Protein AF-A0AAN9G0M2-F1 (afdb_monomer)

Radius of gyration: 47.82 Å; Cα contacts (8 Å, |Δi|>4): 54; chains: 1; bounding box: 65×71×132 Å

Organism: NCBI:txid31220

pLDDT: mean 78.99, std 11.79, range [36.94, 97.31]

Foldseek 3Di:
DDDDDDDPCPVVDDDDDDDDDDDLVDPDDPSVVVVVPDDDDPDDDDDPCVVVDDPPPPDDPDPVVVVVVVVVVPDDPVQVVPDPDPDDQPVQLQEDPCCCPPVVPDPVPDDPPAFDQDPVVRDTPPDPVVRRDRDHYDDVCVVVVVVVVVVVVVVVD

Solvent-accessible surface area (backbone atoms only — not comparable to full-atom values): 10832 Å² total; per-residue (Å²): 134,85,78,82,78,76,67,83,69,66,82,77,61,90,71,90,80,87,71,89,85,74,60,65,90,45,97,57,88,66,21,67,66,68,64,66,59,84,77,85,67,97,76,79,87,78,57,68,65,74,72,70,58,76,83,68,80,93,65,73,79,55,66,67,61,52,51,51,54,49,60,67,65,52,70,82,58,62,71,79,73,70,52,94,54,98,70,75,86,76,75,46,64,56,55,48,70,67,52,38,70,74,67,54,70,62,68,87,84,72,70,76,83,76,68,42,82,36,82,91,76,74,42,59,41,77,45,77,77,80,62,68,61,74,46,83,50,90,67,89,54,54,64,64,50,52,54,53,53,52,52,53,54,64,72,75,109

Sequence (157 aa):
MSGAIQDPRKWNLPGWRIEQKFAPGVLIGNWSEERDNFIKGDFKHNSTHRTDFRKFGGQAPDVTVRRRGELRNHGLPAELLIHHHNGNRYSSNMVSWYDEDYNGRWREKTLPKLRGWNSHQLAWIPEKNDHPVQEPPTNFGLLGHMHREWAAQLANL

Nearest PDB structures (foldseek):
  7ung-assembly1_8  TM=4.688E-01  e=1.205E-10  Homo sapiens
  8iyj-assembly1_8  TM=4.383E-01  e=1.124E-10  Mus musculus
  8otz-assembly1_BW  TM=4.544E-01  e=8.591E-10  Bos taurus
  7rro-assembly1_8  TM=4.335E-01  e=1.000E-08  Bos taurus
  8to0-assembly1_8  TM=4.486E-01  e=6.197E-08  Mus musculus

Mean predicted aligned error: 17.39 Å

Structure (mmCIF, N/CA/C/O backbone):
data_AF-A0AAN9G0M2-F1
#
_entry.id   AF-A0AAN9G0M2-F1
#
loop_
_atom_site.group_PDB
_atom_site.id
_atom_site.type_symbol
_atom_site.label_atom_id
_atom_site.label_alt_id
_atom_site.label_comp_id
_atom_site.label_asym_id
_atom_site.label_entity_id
_atom_site.label_seq_id
_atom_site.pdbx_PDB_ins_code
_atom_site.Cartn_x
_atom_site.Cartn_y
_atom_site.Cartn_z
_atom_site.occupancy
_atom_site.B_iso_or_equiv
_atom_site.auth_seq_id
_atom_site.auth_comp_id
_atom_site.auth_asym_id
_atom_site.auth_atom_id
_atom_site.pdbx_PDB_model_num
ATOM 1 N N . MET A 1 1 ? -36.613 33.017 93.032 1.00 37.69 1 MET A N 1
ATOM 2 C CA . MET A 1 1 ? -35.242 33.045 92.479 1.00 37.69 1 MET A CA 1
ATOM 3 C C . MET A 1 1 ? -35.345 33.589 91.065 1.00 37.69 1 MET A C 1
ATOM 5 O O . MET A 1 1 ? -36.062 33.004 90.265 1.00 37.69 1 MET A O 1
ATOM 9 N N . SER A 1 2 ? -34.791 34.775 90.811 1.00 36.94 2 SER A N 1
ATOM 10 C CA . SER A 1 2 ? -34.948 35.508 89.551 1.00 36.94 2 SER A CA 1
ATOM 11 C C . SER A 1 2 ? -34.237 34.787 88.404 1.00 36.94 2 SER A C 1
ATOM 13 O O . SER A 1 2 ? -33.030 34.564 88.456 1.00 36.94 2 SER A O 1
ATOM 15 N N . GLY A 1 3 ? -34.988 34.426 87.362 1.00 42.59 3 GLY A N 1
ATOM 16 C CA . GLY A 1 3 ? -34.416 34.004 86.088 1.00 42.59 3 GLY A CA 1
ATOM 17 C C . GLY A 1 3 ? -33.698 35.188 85.445 1.00 42.59 3 GLY A C 1
ATOM 18 O O . GLY A 1 3 ? -34.286 36.258 85.286 1.00 42.59 3 GLY A O 1
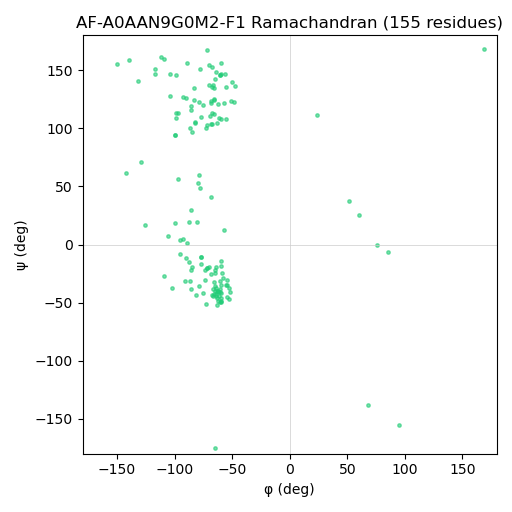ATOM 19 N N . ALA A 1 4 ? -32.418 35.021 85.128 1.00 46.50 4 ALA A N 1
ATOM 20 C CA . ALA A 1 4 ? -31.619 36.051 84.484 1.00 46.50 4 ALA A CA 1
ATOM 21 C C . ALA A 1 4 ? -32.117 36.270 83.045 1.00 46.50 4 ALA A C 1
ATOM 23 O O . ALA A 1 4 ? -31.858 35.463 82.153 1.00 46.50 4 ALA A O 1
ATOM 24 N N . ILE A 1 5 ? -32.843 37.366 82.824 1.00 50.91 5 ILE A N 1
ATOM 25 C CA . ILE A 1 5 ? -33.139 37.888 81.488 1.00 50.91 5 ILE A CA 1
ATOM 26 C C . ILE A 1 5 ? -31.804 38.374 80.911 1.00 50.91 5 ILE A C 1
ATOM 28 O O . ILE A 1 5 ? -31.194 39.296 81.449 1.00 50.91 5 ILE A O 1
ATOM 32 N N . GLN A 1 6 ? -31.309 37.715 79.862 1.00 60.97 6 GLN A N 1
ATOM 33 C CA . GLN A 1 6 ? -30.056 38.102 79.210 1.00 60.97 6 GLN A CA 1
ATOM 34 C C . GLN A 1 6 ? -30.206 39.475 78.535 1.00 60.97 6 GLN A C 1
ATOM 36 O O . GLN A 1 6 ? -31.193 39.720 77.843 1.00 60.97 6 GLN A O 1
ATOM 41 N N . ASP A 1 7 ? -29.218 40.356 78.721 1.00 60.50 7 ASP A N 1
ATOM 42 C CA . ASP A 1 7 ? -29.220 41.725 78.190 1.00 60.50 7 ASP A CA 1
ATOM 43 C C . ASP A 1 7 ? -29.246 41.725 76.640 1.00 60.50 7 ASP A C 1
ATOM 45 O O . ASP A 1 7 ? -28.316 41.196 76.016 1.00 60.50 7 ASP A O 1
ATOM 49 N N . PRO A 1 8 ? -30.263 42.332 75.989 1.00 67.19 8 PRO A N 1
ATOM 50 C CA . PRO A 1 8 ? -30.359 42.428 74.530 1.00 67.19 8 PRO A CA 1
ATOM 51 C C . PRO A 1 8 ? -29.185 43.170 73.874 1.00 67.19 8 PRO A C 1
ATOM 53 O O . PRO A 1 8 ? -28.961 43.031 72.674 1.00 67.19 8 PRO A O 1
ATOM 56 N N . ARG A 1 9 ? -28.417 43.962 74.631 1.00 66.31 9 ARG A N 1
ATOM 57 C CA . ARG A 1 9 ? -27.279 44.739 74.114 1.00 66.31 9 ARG A CA 1
ATOM 58 C C . ARG A 1 9 ? -26.028 43.895 73.867 1.00 66.31 9 ARG A C 1
ATOM 60 O O . ARG A 1 9 ? -25.102 44.368 73.209 1.00 66.31 9 ARG A O 1
ATOM 67 N N . LYS A 1 10 ? -26.008 42.637 74.327 1.00 64.00 10 LYS A N 1
ATOM 68 C CA . LYS A 1 10 ? -24.865 41.720 74.170 1.00 64.00 10 LYS A CA 1
ATOM 69 C C . LYS A 1 10 ? -24.476 41.456 72.708 1.00 64.00 10 LYS A C 1
ATOM 71 O O . LYS A 1 10 ? -23.322 41.148 72.426 1.00 64.00 10 LYS A O 1
ATOM 76 N N . TRP A 1 11 ? -25.418 41.609 71.773 1.00 63.03 11 TRP A N 1
ATOM 77 C CA . TRP A 1 11 ? -25.210 41.346 70.344 1.00 63.03 11 TRP A CA 1
ATOM 78 C C . TRP A 1 11 ? -24.318 42.384 69.646 1.00 63.03 11 TRP A C 1
ATOM 80 O O . TRP A 1 11 ? -23.704 42.060 68.628 1.00 63.03 11 TRP A O 1
ATOM 90 N N . ASN A 1 12 ? -24.175 43.580 70.229 1.00 69.94 12 ASN A N 1
ATOM 91 C CA . ASN A 1 12 ? -23.453 44.715 69.641 1.00 69.94 12 ASN A CA 1
ATOM 92 C C . ASN A 1 12 ? -22.082 44.987 70.286 1.00 69.94 12 ASN A C 1
ATOM 94 O O . ASN A 1 12 ? -21.447 45.990 69.968 1.00 69.94 12 ASN A O 1
ATOM 98 N N . LEU A 1 13 ? -21.610 44.120 71.190 1.00 68.31 13 LEU A N 1
ATOM 99 C CA . LEU A 1 13 ? -20.310 44.288 71.845 1.00 68.31 13 LEU A CA 1
ATOM 100 C C . LEU A 1 13 ? -19.193 43.589 71.038 1.00 68.31 13 LEU A C 1
ATOM 102 O O . LEU A 1 13 ? -19.323 42.391 70.739 1.00 68.31 13 LEU A O 1
ATOM 106 N N . PRO A 1 14 ? -18.107 44.303 70.676 1.00 61.84 14 PRO A N 1
ATOM 107 C CA . PRO A 1 14 ? -16.925 43.707 70.062 1.00 61.84 14 PRO A CA 1
ATOM 108 C C . PRO A 1 14 ? -16.048 43.030 71.132 1.00 61.84 14 PRO A C 1
ATOM 110 O O . PRO A 1 14 ? -15.623 43.670 72.090 1.00 61.84 14 PRO A O 1
ATOM 113 N N . GLY A 1 15 ? -15.781 41.728 70.986 1.00 61.62 15 GLY A N 1
ATOM 114 C CA . GLY A 1 15 ? -14.947 40.946 71.909 1.00 61.62 15 GLY A CA 1
ATOM 115 C C . GLY A 1 15 ? -15.039 39.435 71.666 1.00 61.62 15 GLY A C 1
ATOM 116 O O . GLY A 1 15 ? -15.905 38.975 70.922 1.00 61.62 15 GLY A O 1
ATOM 117 N N . TRP A 1 16 ? -14.145 38.652 72.282 1.00 58.62 16 TRP A N 1
ATOM 118 C CA . TRP A 1 16 ? -14.196 37.183 72.243 1.00 58.62 16 TRP A CA 1
ATOM 119 C C . TRP A 1 16 ? -15.408 36.693 73.046 1.00 58.62 16 TRP A C 1
ATOM 121 O O . TRP A 1 16 ? -15.466 36.842 74.266 1.00 58.62 16 TRP A O 1
ATOM 131 N N . ARG A 1 17 ? -16.405 36.143 72.345 1.00 64.25 17 ARG A N 1
ATOM 132 C CA . ARG A 1 17 ? -17.673 35.686 72.926 1.00 64.25 17 ARG A CA 1
ATOM 133 C C . ARG A 1 17 ? -17.514 34.254 73.424 1.00 64.25 17 ARG A C 1
ATOM 135 O O . ARG A 1 17 ? -17.534 33.310 72.640 1.00 64.25 17 ARG A O 1
ATOM 142 N N . ILE A 1 18 ? -17.314 34.096 74.728 1.00 67.62 18 ILE A N 1
ATOM 143 C CA . ILE A 1 18 ? -17.326 32.785 75.381 1.00 67.62 18 ILE A CA 1
ATOM 144 C C . ILE A 1 18 ? -18.786 32.463 75.698 1.00 67.62 18 ILE A C 1
ATOM 146 O O . ILE A 1 18 ? -19.341 32.943 76.685 1.00 67.62 18 ILE A O 1
ATOM 150 N N . GLU A 1 19 ? -19.423 31.697 74.818 1.00 72.75 19 GLU A N 1
ATOM 151 C CA . GLU A 1 19 ? -20.794 31.225 75.002 1.00 72.75 19 GLU A CA 1
ATOM 152 C C . GLU A 1 19 ? -20.799 29.787 75.523 1.00 72.75 19 GLU A C 1
ATOM 154 O O . GLU A 1 19 ? -19.936 28.969 75.190 1.00 72.75 19 GLU A O 1
ATOM 159 N N . GLN A 1 20 ? -21.784 29.474 76.361 1.00 79.62 20 GLN A N 1
ATOM 160 C CA . GLN A 1 20 ? -22.004 28.112 76.823 1.00 79.62 20 GLN A CA 1
ATOM 161 C C . GLN A 1 20 ? -22.429 27.243 75.633 1.00 79.62 20 GLN A C 1
ATOM 163 O O . GLN A 1 20 ? -23.394 27.562 74.941 1.00 79.62 20 GLN A O 1
ATOM 168 N N . LYS A 1 21 ? -21.712 26.141 75.398 1.00 79.69 21 LYS A N 1
ATOM 169 C CA . LYS A 1 21 ? -22.081 25.156 74.376 1.00 79.69 21 LYS A CA 1
ATOM 170 C C . LYS A 1 21 ? -23.122 24.196 74.938 1.00 79.69 21 LYS A C 1
ATOM 172 O O . LYS A 1 21 ? -22.971 23.692 76.051 1.00 79.69 21 LYS A O 1
ATOM 177 N N . PHE A 1 22 ? -24.158 23.939 74.153 1.00 82.69 22 PHE A N 1
ATOM 178 C CA . PHE A 1 22 ? -25.229 23.006 74.486 1.00 82.69 22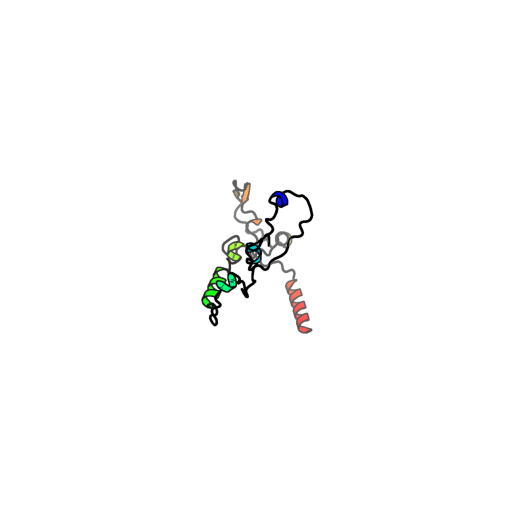 PHE A CA 1
ATOM 179 C C . PHE A 1 22 ? -25.173 21.795 73.554 1.00 82.69 22 PHE A C 1
ATOM 181 O O . PHE A 1 22 ? -24.530 21.836 72.509 1.00 82.69 22 PHE A O 1
ATOM 188 N N . ALA A 1 23 ? -25.818 20.695 73.945 1.00 83.06 23 ALA A N 1
ATOM 189 C CA . ALA A 1 23 ? -25.933 19.530 73.075 1.00 83.06 23 ALA A CA 1
ATOM 190 C C . ALA A 1 23 ? -26.829 19.848 71.856 1.00 83.06 23 ALA A C 1
ATOM 192 O O . ALA A 1 23 ? -27.777 20.622 72.014 1.00 83.06 23 ALA A O 1
ATOM 193 N N . PRO A 1 24 ? -26.651 19.175 70.699 1.00 80.69 24 PRO A N 1
ATOM 194 C CA . PRO A 1 24 ? -27.442 19.424 69.481 1.00 80.69 24 PRO A CA 1
ATOM 195 C C . PRO A 1 24 ? -28.954 19.205 69.650 1.00 80.69 24 PRO A C 1
ATOM 197 O O . PRO A 1 24 ? -29.755 19.596 68.805 1.00 80.69 24 PRO A O 1
ATOM 200 N N . GLY A 1 25 ? -29.379 18.552 70.739 1.00 82.56 25 GLY A N 1
ATOM 201 C CA . GLY A 1 25 ? -30.782 18.410 71.139 1.00 82.56 25 GLY A CA 1
ATOM 202 C C . GLY A 1 25 ? -31.458 19.736 71.516 1.00 82.56 25 GLY A C 1
ATOM 203 O O . GLY A 1 25 ? -32.677 19.850 71.406 1.00 82.56 25 GLY A O 1
ATOM 204 N N . VAL A 1 26 ? -30.677 20.736 71.925 1.00 87.12 26 VAL A N 1
ATOM 205 C CA . VAL A 1 26 ? -31.156 22.036 72.401 1.00 87.12 26 VAL A CA 1
ATOM 206 C C . VAL A 1 26 ? -31.204 23.024 71.235 1.00 87.12 26 VAL A C 1
ATOM 208 O O . VAL A 1 26 ? -30.211 23.211 70.543 1.00 87.12 26 VAL A O 1
ATOM 211 N N . LEU A 1 27 ? -32.355 23.672 71.029 1.00 86.12 27 LEU A N 1
ATOM 212 C CA . LEU A 1 27 ? -32.617 24.573 69.895 1.00 86.12 27 LEU A CA 1
ATOM 213 C C . LEU A 1 27 ? -32.004 25.972 70.101 1.00 86.12 27 LEU A C 1
ATOM 215 O O . LEU A 1 27 ? -32.702 26.985 70.071 1.00 86.12 27 LEU A O 1
ATOM 219 N N . ILE A 1 28 ? -30.706 26.028 70.396 1.00 82.62 28 ILE A N 1
ATOM 220 C CA . ILE A 1 28 ? -29.959 27.253 70.703 1.00 82.62 28 ILE A CA 1
ATOM 221 C C . ILE A 1 28 ? -28.668 27.259 69.883 1.00 82.62 28 ILE A C 1
ATOM 223 O O . ILE A 1 28 ? -28.016 26.230 69.738 1.00 82.62 28 ILE A O 1
ATOM 227 N N . GLY A 1 29 ? -28.280 28.425 69.363 1.00 83.00 29 GLY A N 1
ATOM 228 C CA . GLY A 1 29 ? -27.073 28.557 68.545 1.00 83.00 29 GLY A CA 1
ATOM 229 C C . GLY A 1 29 ? -27.213 27.848 67.195 1.00 83.00 29 GLY A C 1
ATOM 230 O O . GLY A 1 29 ? -28.269 27.918 66.570 1.00 83.00 29 GLY A O 1
ATOM 231 N N . ASN A 1 30 ? -26.156 27.158 66.759 1.00 82.25 30 ASN A N 1
ATOM 232 C CA . ASN A 1 30 ? -26.045 26.532 65.436 1.00 82.25 30 ASN A CA 1
ATOM 233 C C . ASN A 1 30 ? -26.647 25.112 65.360 1.00 82.25 30 ASN A C 1
ATOM 235 O O . ASN A 1 30 ? -26.176 24.256 64.613 1.00 82.25 30 ASN A O 1
ATOM 239 N N . TRP A 1 31 ? -27.667 24.842 66.176 1.00 84.75 31 TRP A N 1
ATOM 240 C CA . TRP A 1 31 ? -28.195 23.496 66.413 1.00 84.75 31 TRP A CA 1
ATOM 241 C C . TRP A 1 31 ? -28.688 22.775 65.144 1.00 84.75 31 TRP A C 1
ATOM 243 O O . TRP A 1 31 ? -28.668 21.546 65.114 1.00 84.75 31 TRP A O 1
ATOM 253 N N . SER A 1 32 ? -29.151 23.502 64.119 1.00 83.62 32 SER A N 1
ATOM 254 C CA . SER A 1 32 ? -29.633 22.920 62.857 1.00 83.62 32 SER A CA 1
ATOM 255 C C . SER A 1 32 ? -28.483 22.384 62.007 1.00 83.62 32 SER A C 1
ATOM 257 O O . SER A 1 32 ? -28.477 21.211 61.653 1.00 83.62 32 SER A O 1
ATOM 259 N N . GLU A 1 33 ? -27.458 23.202 61.775 1.00 83.94 33 GLU A N 1
ATOM 260 C CA . GLU A 1 33 ? -26.265 22.817 61.009 1.00 83.94 33 GLU A CA 1
ATOM 261 C C . GLU A 1 33 ? -25.476 21.707 61.723 1.00 83.94 33 GLU A C 1
ATOM 263 O O . GLU A 1 33 ? -24.953 20.792 61.095 1.00 83.94 33 GLU A O 1
ATOM 268 N N . GLU A 1 34 ? -25.426 21.736 63.062 1.00 82.75 34 GLU A N 1
ATOM 269 C CA . GLU A 1 34 ? -24.790 20.678 63.858 1.00 82.75 34 GLU A CA 1
ATOM 270 C C . GLU A 1 34 ? -25.508 19.319 63.739 1.00 82.75 34 GLU A C 1
ATOM 272 O O . GLU A 1 34 ? -24.891 18.274 63.974 1.00 82.75 34 GLU A O 1
ATOM 277 N N . ARG A 1 35 ? -26.793 19.305 63.359 1.00 84.00 35 ARG A N 1
ATOM 278 C CA . ARG A 1 35 ? -27.548 18.074 63.072 1.00 84.00 35 ARG A CA 1
ATOM 279 C C . ARG A 1 35 ? -27.397 17.607 61.630 1.00 84.00 35 ARG A C 1
ATOM 281 O O . ARG A 1 35 ? -27.381 16.400 61.411 1.00 84.00 35 ARG A O 1
ATOM 288 N N . ASP A 1 36 ? -27.223 18.526 60.687 1.00 81.12 36 ASP A N 1
ATOM 289 C CA . ASP A 1 36 ? -27.075 18.232 59.255 1.00 81.12 36 ASP A CA 1
ATOM 290 C C . ASP A 1 36 ? -25.651 17.790 58.863 1.00 81.12 36 ASP A C 1
ATOM 292 O O . ASP A 1 36 ? -25.265 17.788 57.692 1.00 81.12 36 ASP A O 1
ATOM 296 N N . ASN A 1 37 ? -24.859 17.342 59.841 1.00 79.81 37 ASN A N 1
ATOM 297 C CA . ASN A 1 37 ? -23.559 16.739 59.596 1.00 79.81 37 ASN A CA 1
ATOM 298 C C . ASN A 1 37 ? -23.690 15.529 58.659 1.00 79.81 37 ASN A C 1
ATOM 300 O O . ASN A 1 37 ? -24.383 14.553 58.951 1.00 79.81 37 ASN A O 1
ATOM 304 N N . PHE A 1 38 ? -22.978 15.585 57.532 1.00 80.31 38 PHE A N 1
ATOM 305 C CA . PHE A 1 38 ? -23.007 14.537 56.519 1.00 80.31 38 PHE A CA 1
ATOM 306 C C . PHE A 1 38 ? -22.504 13.203 57.086 1.00 80.31 38 PHE A C 1
ATOM 308 O O . PHE A 1 38 ? -21.307 13.002 57.312 1.00 80.31 38 PHE A O 1
ATOM 315 N N . ILE A 1 39 ? -23.421 12.253 57.262 1.00 77.44 39 ILE A N 1
ATOM 316 C CA . ILE A 1 39 ? -23.083 10.871 57.590 1.00 77.44 39 ILE A CA 1
ATOM 317 C C . ILE A 1 39 ? -22.721 10.171 56.282 1.00 77.44 39 ILE A C 1
ATOM 319 O O . ILE A 1 39 ? -23.587 9.834 55.472 1.00 77.44 39 ILE A O 1
ATOM 323 N N . LYS A 1 40 ? -21.423 9.950 56.063 1.00 77.75 40 LYS A N 1
ATOM 324 C CA . LYS A 1 40 ? -20.937 9.205 54.898 1.00 77.75 40 LYS A CA 1
ATOM 325 C C . LYS A 1 40 ? -21.454 7.762 54.956 1.00 77.75 40 LYS A C 1
ATOM 327 O O . LYS A 1 40 ? -20.956 6.957 55.737 1.00 77.75 40 LYS A O 1
ATOM 332 N N . GLY A 1 41 ? -22.447 7.442 54.127 1.00 82.19 41 GLY A N 1
ATOM 333 C CA . GLY A 1 41 ? -22.929 6.070 53.942 1.00 82.19 41 GLY A CA 1
ATOM 334 C C . GLY A 1 41 ? -21.936 5.191 53.168 1.00 82.19 41 GLY A C 1
ATOM 335 O O . GLY A 1 41 ? -21.014 5.697 52.526 1.00 82.19 41 GLY A O 1
ATOM 336 N N . ASP A 1 42 ? -22.153 3.871 53.170 1.00 82.94 42 ASP A N 1
ATOM 337 C CA . ASP A 1 42 ? -21.389 2.894 52.364 1.00 82.94 42 ASP A CA 1
ATOM 338 C C . ASP A 1 42 ? -21.839 2.891 50.887 1.00 82.94 42 ASP A C 1
ATOM 340 O O . ASP A 1 42 ? -22.160 1.863 50.289 1.00 82.94 42 ASP A O 1
ATOM 344 N N . PHE A 1 43 ? -21.939 4.077 50.283 1.00 80.19 43 PHE A N 1
ATOM 345 C CA . PHE A 1 43 ? -22.315 4.203 48.881 1.00 80.19 43 PHE A CA 1
ATOM 346 C C . PHE A 1 43 ? -21.081 4.069 47.984 1.00 80.19 43 PHE A C 1
ATOM 348 O O . PHE A 1 43 ? -20.149 4.872 48.046 1.00 80.19 43 PHE A O 1
ATOM 355 N N . LYS A 1 44 ? -21.084 3.059 47.109 1.00 82.19 44 LYS A N 1
ATOM 356 C CA . LYS A 1 44 ? -20.026 2.837 46.115 1.00 82.19 44 LYS A CA 1
ATOM 357 C C . LYS A 1 44 ? -20.465 3.391 44.764 1.00 82.19 44 LYS A C 1
ATOM 359 O O . LYS A 1 44 ? -21.326 2.811 44.104 1.00 82.19 44 LYS A O 1
ATOM 364 N N . HIS A 1 45 ? -19.848 4.492 44.338 1.00 83.81 45 HIS A N 1
ATOM 365 C CA . HIS A 1 45 ? -20.080 5.065 43.012 1.00 83.81 45 HIS A CA 1
ATOM 366 C C . HIS A 1 45 ? -19.711 4.075 41.905 1.00 83.81 45 HIS A C 1
ATOM 368 O O . HIS A 1 45 ? -18.770 3.286 42.028 1.00 83.81 45 HIS A O 1
ATOM 374 N N . ASN A 1 46 ? -20.466 4.124 40.811 1.00 87.00 46 ASN A N 1
ATOM 375 C CA . ASN A 1 46 ? -20.225 3.300 39.642 1.00 87.00 46 ASN A CA 1
ATOM 376 C C . ASN A 1 46 ? -19.881 4.153 38.413 1.00 87.00 46 ASN A C 1
ATOM 378 O O . ASN A 1 46 ? -20.351 5.281 38.304 1.00 87.00 46 ASN A O 1
ATOM 382 N N . SER A 1 47 ? -19.089 3.615 37.483 1.00 89.94 47 SER A N 1
ATOM 383 C CA . SER A 1 47 ? -18.900 4.221 36.167 1.00 89.94 47 SER A CA 1
ATOM 384 C C . SER A 1 47 ? -20.094 3.919 35.262 1.00 89.94 47 SER A C 1
ATOM 386 O O . SER A 1 47 ? -20.734 2.871 35.385 1.00 89.94 47 SER A O 1
ATOM 388 N N . THR A 1 48 ? -20.367 4.820 34.317 1.00 89.75 48 THR A N 1
ATOM 389 C CA . THR A 1 48 ? -21.367 4.609 33.257 1.00 89.75 48 THR A CA 1
ATOM 390 C C . THR A 1 48 ? -21.076 3.321 32.496 1.00 89.75 48 THR A C 1
ATOM 392 O O . THR A 1 48 ? -21.943 2.464 32.391 1.00 89.75 48 THR A O 1
ATOM 395 N N . HIS A 1 49 ? -19.809 3.085 32.140 1.00 89.56 49 HIS A N 1
ATOM 396 C CA . HIS A 1 49 ? -19.378 1.849 31.488 1.00 89.56 49 HIS A CA 1
ATOM 397 C C . HIS A 1 49 ? -19.797 0.584 32.253 1.00 89.56 49 HIS A C 1
ATOM 399 O O . HIS A 1 49 ? -20.298 -0.344 31.638 1.00 89.56 49 HIS A O 1
ATOM 405 N N . ARG A 1 50 ? -19.614 0.495 33.579 1.00 85.06 50 ARG A N 1
ATOM 406 C CA . ARG A 1 50 ? -19.999 -0.722 34.328 1.00 85.06 50 ARG A CA 1
ATOM 407 C C . ARG A 1 50 ? -21.521 -0.876 34.461 1.00 85.06 50 ARG A C 1
ATOM 409 O O . ARG A 1 50 ? -21.980 -1.985 34.713 1.00 85.06 50 ARG A O 1
ATOM 416 N N . THR A 1 51 ? -22.289 0.199 34.308 1.00 86.88 51 THR A N 1
ATOM 417 C CA . THR A 1 51 ? -23.760 0.154 34.281 1.00 86.88 51 THR A CA 1
ATOM 418 C C . THR A 1 51 ? -24.283 -0.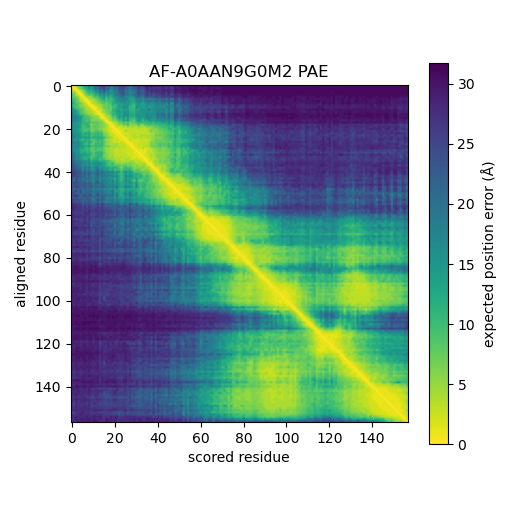250 32.898 1.00 86.88 51 THR A C 1
ATOM 420 O O . THR A 1 51 ? -25.171 -1.097 32.805 1.00 86.88 51 THR A O 1
ATOM 423 N N . ASP A 1 52 ? -23.698 0.305 31.836 1.00 90.88 52 ASP A N 1
ATOM 424 C CA . ASP A 1 52 ? -24.175 0.157 30.457 1.00 90.88 52 ASP A CA 1
ATOM 425 C C . ASP A 1 52 ? -23.640 -1.116 29.789 1.00 90.88 52 ASP A C 1
ATOM 427 O O . ASP A 1 52 ? -24.345 -1.799 29.042 1.00 90.88 52 ASP A O 1
ATOM 431 N N . PHE A 1 53 ? -22.384 -1.471 30.066 1.00 87.50 53 PHE A N 1
ATOM 432 C CA . PHE A 1 53 ? -21.755 -2.646 29.485 1.00 87.50 53 PHE A CA 1
ATOM 433 C C . PHE A 1 53 ? -22.241 -3.920 30.176 1.00 87.50 53 PHE A C 1
ATOM 435 O O . PHE A 1 53 ? -21.850 -4.249 31.298 1.00 87.50 53 PHE A O 1
ATOM 442 N N . ARG A 1 54 ? -23.039 -4.705 29.452 1.00 82.75 54 ARG A N 1
ATOM 443 C CA . ARG A 1 54 ? -23.368 -6.082 29.825 1.00 82.75 54 ARG A CA 1
ATOM 444 C C . ARG A 1 54 ? -22.451 -7.043 29.083 1.00 82.75 54 ARG A C 1
ATOM 446 O O . ARG A 1 54 ? -22.541 -7.195 27.868 1.00 82.75 54 ARG A O 1
ATOM 453 N N . LYS A 1 55 ? -21.580 -7.727 29.826 1.00 80.06 55 LYS A N 1
ATOM 454 C CA . LYS A 1 55 ? -20.769 -8.817 29.278 1.00 80.06 55 LYS A CA 1
ATOM 455 C C . LYS A 1 55 ? -21.672 -10.022 29.014 1.00 80.06 55 LYS A C 1
ATOM 457 O O . LYS A 1 55 ? -22.023 -10.744 29.944 1.00 80.06 55 LYS A O 1
ATOM 462 N N . PHE A 1 56 ? -22.025 -10.258 27.757 1.00 77.94 56 PHE A N 1
ATOM 463 C CA . PHE A 1 56 ? -22.682 -11.497 27.352 1.00 77.94 56 PHE A CA 1
ATOM 464 C C . PHE A 1 56 ? -21.649 -12.635 27.379 1.00 77.94 56 PHE A C 1
ATOM 466 O O . PHE A 1 56 ? -20.772 -12.733 26.522 1.00 77.94 56 PHE A O 1
ATOM 473 N N . GLY A 1 57 ? -21.671 -13.443 28.441 1.00 77.94 57 GLY A N 1
ATOM 474 C CA . GLY A 1 57 ? -20.758 -14.575 28.603 1.00 77.94 57 GLY A CA 1
ATOM 475 C C . GLY A 1 57 ? -21.041 -15.678 27.580 1.00 77.94 57 GLY A C 1
ATOM 476 O O . GLY A 1 57 ? -22.194 -16.025 27.351 1.00 77.94 57 GLY A O 1
ATOM 477 N N . GLY A 1 58 ? -19.990 -16.235 26.971 1.00 74.94 58 GLY A N 1
ATOM 478 C CA . GLY A 1 58 ? -20.087 -17.391 26.066 1.00 74.94 58 GLY A CA 1
ATOM 479 C C . GLY A 1 58 ? -20.419 -17.073 24.605 1.00 74.94 58 GLY A C 1
ATOM 480 O O . GLY A 1 58 ? -20.346 -17.964 23.766 1.00 74.94 58 GLY A O 1
ATOM 481 N N . GLN A 1 59 ? -20.724 -15.820 24.269 1.00 72.69 59 GLN A N 1
ATOM 482 C CA . GLN A 1 59 ? -20.980 -15.403 22.890 1.00 72.69 59 GLN A CA 1
ATOM 483 C C . GLN A 1 59 ? -19.725 -14.747 22.316 1.00 72.69 59 GLN A C 1
ATOM 485 O O . GLN A 1 59 ? -19.477 -13.556 22.503 1.00 72.69 59 GLN A O 1
ATOM 490 N N . ALA A 1 60 ? -18.903 -15.541 21.628 1.00 72.56 60 ALA A N 1
ATOM 491 C CA . ALA A 1 60 ? -17.912 -14.972 20.727 1.00 72.56 60 ALA A CA 1
ATOM 492 C C . ALA A 1 60 ? -18.657 -14.291 19.563 1.00 72.56 60 ALA A C 1
ATOM 494 O O . ALA A 1 60 ? -19.635 -14.857 19.067 1.00 72.56 60 ALA A O 1
ATOM 495 N N . PRO A 1 61 ? -18.238 -13.092 19.122 1.00 72.94 61 PRO A N 1
ATOM 496 C CA . PRO A 1 61 ? -18.797 -12.499 17.915 1.00 72.94 61 PRO A CA 1
ATOM 497 C C . PRO A 1 61 ? -18.629 -13.480 16.749 1.00 72.94 61 PRO A C 1
ATOM 499 O O . PRO A 1 61 ? -17.558 -14.072 16.595 1.00 72.94 61 PRO A O 1
ATOM 502 N N . ASP A 1 62 ? -19.684 -13.654 15.951 1.00 87.62 62 ASP A N 1
ATOM 503 C CA . ASP A 1 62 ? -19.695 -14.581 14.817 1.00 87.62 62 ASP A CA 1
ATOM 504 C C . ASP A 1 62 ? -18.476 -14.338 13.912 1.00 87.62 62 ASP A C 1
ATOM 506 O O . ASP A 1 62 ? -18.241 -13.230 13.415 1.00 87.62 62 ASP A O 1
ATOM 510 N N . VAL A 1 63 ? -17.692 -15.398 13.701 1.00 88.56 63 VAL A N 1
ATOM 511 C CA . VAL A 1 63 ? -16.483 -15.396 12.869 1.00 88.56 63 VAL A CA 1
ATOM 512 C C . VAL A 1 63 ? -16.801 -14.905 11.456 1.00 88.56 63 VAL A C 1
ATOM 514 O O . VAL A 1 63 ? -16.001 -14.184 10.859 1.00 88.56 63 VAL A O 1
ATOM 517 N N . THR A 1 64 ? -17.991 -15.224 10.940 1.00 90.56 64 THR A N 1
ATOM 518 C CA . THR A 1 64 ? -18.454 -14.809 9.611 1.00 90.56 64 THR A CA 1
ATOM 519 C C . THR A 1 64 ? -18.661 -13.301 9.536 1.00 90.56 64 THR A C 1
ATOM 521 O O . THR A 1 64 ? -18.211 -12.658 8.583 1.00 90.56 64 THR A O 1
ATOM 524 N N . VAL A 1 65 ? -19.292 -12.717 10.559 1.00 90.19 65 VAL A N 1
ATOM 525 C CA . VAL A 1 65 ? -19.496 -11.265 10.671 1.00 90.19 65 VAL A CA 1
ATOM 526 C C . VAL A 1 65 ? -18.154 -10.550 10.795 1.00 90.19 65 VAL A C 1
ATOM 528 O O . VAL A 1 65 ? -17.913 -9.574 10.084 1.00 90.19 65 VAL A O 1
ATOM 531 N N . ARG A 1 66 ? -17.243 -11.075 11.624 1.00 89.25 66 ARG A N 1
ATOM 532 C CA . ARG A 1 66 ? -15.888 -10.528 11.782 1.00 89.25 66 ARG A CA 1
ATOM 533 C C . ARG A 1 66 ? -15.114 -10.540 10.467 1.00 89.25 66 ARG A C 1
ATOM 535 O O . ARG A 1 66 ? -14.575 -9.514 10.067 1.00 89.25 66 ARG A O 1
ATOM 542 N N . ARG A 1 67 ? -15.107 -11.679 9.769 1.00 92.31 67 ARG A N 1
ATOM 543 C CA . ARG A 1 67 ? -14.424 -11.835 8.480 1.00 92.31 67 ARG A CA 1
ATOM 544 C C . ARG A 1 67 ? -15.007 -10.911 7.413 1.00 92.31 67 ARG A C 1
ATOM 546 O O . ARG A 1 67 ? -14.248 -10.335 6.646 1.00 92.31 67 ARG A O 1
ATOM 553 N N . ARG A 1 68 ? -16.332 -10.735 7.364 1.00 90.12 68 ARG A N 1
ATOM 554 C CA . ARG A 1 68 ? -16.970 -9.770 6.450 1.00 90.12 68 ARG A CA 1
ATOM 555 C C . ARG A 1 68 ? -16.574 -8.327 6.756 1.00 90.12 68 ARG A C 1
ATOM 557 O O . ARG A 1 68 ? -16.320 -7.577 5.821 1.00 90.12 68 ARG A O 1
ATOM 564 N N . GLY A 1 69 ? -16.532 -7.947 8.033 1.00 89.50 69 GLY A N 1
ATOM 565 C CA . GLY A 1 69 ? -16.074 -6.621 8.454 1.00 89.50 69 GLY A CA 1
ATOM 566 C C . GLY A 1 69 ? -14.632 -6.361 8.027 1.00 89.50 69 GLY A C 1
ATOM 567 O O . GLY A 1 69 ? -14.357 -5.332 7.420 1.00 89.50 69 GLY A O 1
ATOM 568 N N . GLU A 1 70 ? -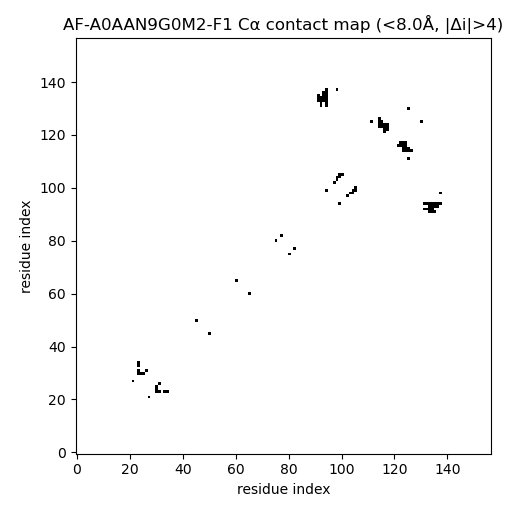13.753 -7.336 8.254 1.00 90.69 70 GLU A N 1
ATOM 569 C CA . GLU A 1 70 ? -12.350 -7.277 7.837 1.00 90.69 70 GLU A CA 1
ATOM 570 C C . GLU A 1 70 ? -12.217 -7.149 6.316 1.00 90.69 70 GLU A C 1
ATOM 572 O O . GLU A 1 70 ? -11.565 -6.236 5.831 1.00 90.69 70 GLU A O 1
ATOM 577 N N . LEU A 1 71 ? -12.907 -7.995 5.543 1.00 88.19 71 LEU A N 1
ATOM 578 C CA . LEU A 1 71 ? -12.900 -7.947 4.073 1.00 88.19 71 LEU A CA 1
ATOM 579 C C . LEU A 1 71 ? -13.419 -6.626 3.504 1.00 88.19 71 LEU A C 1
ATOM 581 O O . LEU A 1 71 ? -12.959 -6.206 2.451 1.00 88.19 71 LEU A O 1
ATOM 585 N N . ARG A 1 72 ? -14.356 -5.962 4.186 1.00 85.00 72 ARG A N 1
ATOM 586 C CA . ARG A 1 72 ? -14.820 -4.625 3.794 1.00 85.00 72 ARG A CA 1
ATOM 587 C C . ARG A 1 72 ? -13.784 -3.542 4.110 1.00 85.00 72 ARG A C 1
ATOM 589 O O . ARG A 1 72 ? -13.747 -2.526 3.426 1.00 85.00 72 ARG A O 1
ATOM 596 N N . ASN A 1 73 ? -12.994 -3.744 5.161 1.00 85.50 73 ASN A N 1
ATOM 597 C CA . ASN A 1 73 ? -11.935 -2.828 5.577 1.00 85.50 73 ASN A CA 1
ATOM 598 C C . ASN A 1 73 ? -10.620 -3.074 4.822 1.00 85.50 73 ASN A C 1
ATOM 600 O O . ASN A 1 7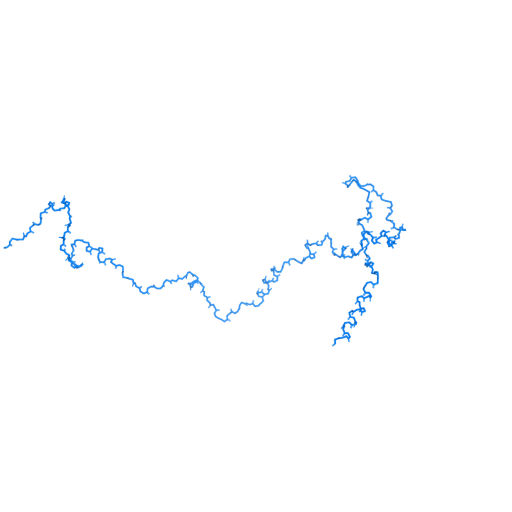3 ? -9.781 -2.178 4.768 1.00 85.50 73 ASN A O 1
ATOM 604 N N . HIS A 1 74 ? -10.443 -4.254 4.219 1.00 86.31 74 HIS A N 1
ATOM 605 C CA . HIS A 1 74 ? -9.424 -4.476 3.205 1.00 86.31 74 HIS A CA 1
ATOM 606 C C . HIS A 1 74 ? -9.698 -3.503 2.052 1.00 86.31 74 HIS A C 1
ATOM 608 O O . HIS A 1 74 ? -10.697 -3.616 1.343 1.00 86.31 74 HIS A O 1
ATOM 614 N N . GLY A 1 75 ? -8.841 -2.487 1.938 1.00 84.88 75 GLY A N 1
ATOM 615 C CA . GLY A 1 75 ? -8.957 -1.443 0.929 1.00 84.88 75 GLY A CA 1
ATOM 616 C C . GLY A 1 75 ? -8.776 -1.966 -0.496 1.00 84.88 75 GLY A C 1
ATOM 617 O O . GLY A 1 75 ? -8.620 -3.162 -0.745 1.00 84.88 75 GLY A O 1
ATOM 618 N N . LEU A 1 76 ? -8.773 -1.038 -1.450 1.00 85.75 76 LEU A N 1
ATOM 619 C CA . LEU A 1 76 ? -8.507 -1.380 -2.842 1.00 85.75 76 LEU A CA 1
ATOM 620 C C . LEU A 1 76 ? -7.067 -1.901 -3.003 1.00 85.75 76 LEU A C 1
ATOM 622 O O . LEU A 1 76 ? -6.153 -1.379 -2.357 1.00 85.75 76 LEU A O 1
ATOM 626 N N . PRO A 1 77 ? -6.841 -2.906 -3.866 1.00 84.50 77 PRO A N 1
ATOM 627 C CA . PRO A 1 77 ? -5.495 -3.343 -4.202 1.00 84.50 77 PRO A CA 1
ATOM 628 C C . PRO A 1 77 ? -4.696 -2.192 -4.822 1.00 84.50 77 PRO A C 1
ATOM 630 O O . PRO A 1 77 ? -5.238 -1.364 -5.557 1.00 84.50 77 PRO A O 1
ATOM 633 N N . ALA A 1 78 ? -3.386 -2.177 -4.562 1.00 81.81 78 ALA A N 1
ATOM 634 C CA . ALA A 1 78 ? -2.458 -1.185 -5.111 1.00 81.81 78 ALA A CA 1
ATOM 635 C C . ALA A 1 78 ? -2.519 -1.112 -6.648 1.00 81.81 78 ALA A C 1
ATOM 637 O O . ALA A 1 78 ? -2.368 -0.034 -7.219 1.00 81.81 78 ALA A O 1
ATOM 638 N N . GLU A 1 79 ? -2.838 -2.237 -7.295 1.00 80.62 79 GLU A N 1
ATOM 639 C CA . GLU A 1 79 ? -3.089 -2.347 -8.734 1.00 80.62 79 GLU A CA 1
ATOM 640 C C . GLU A 1 79 ? -4.131 -1.348 -9.246 1.00 80.62 79 GLU A C 1
ATOM 642 O O . GLU A 1 79 ? -3.965 -0.787 -10.321 1.00 80.62 79 GLU A O 1
ATOM 647 N N . LEU A 1 80 ? -5.175 -1.071 -8.462 1.00 80.44 80 LEU A N 1
ATOM 648 C CA . LEU A 1 80 ? -6.237 -0.135 -8.842 1.00 80.44 80 LEU A CA 1
ATOM 649 C C . LEU A 1 80 ? -5.932 1.318 -8.461 1.00 80.44 80 LEU A C 1
ATOM 651 O O . LEU A 1 80 ? -6.617 2.221 -8.933 1.00 80.44 80 LEU A O 1
ATOM 655 N N . LEU A 1 81 ? -4.947 1.551 -7.591 1.00 84.12 81 LEU A N 1
ATOM 656 C CA . LEU A 1 81 ? -4.627 2.881 -7.063 1.00 84.12 81 LEU A CA 1
ATOM 657 C C . LEU A 1 81 ? -3.403 3.510 -7.734 1.00 84.12 81 LEU A C 1
ATOM 659 O O . LEU A 1 81 ? -3.362 4.722 -7.916 1.00 84.12 81 LEU A O 1
ATOM 663 N N . ILE A 1 82 ? -2.394 2.700 -8.057 1.00 82.50 82 ILE A N 1
ATOM 664 C CA . ILE A 1 82 ? -1.059 3.177 -8.450 1.00 82.50 82 ILE A CA 1
ATOM 665 C C . ILE A 1 82 ? -0.795 2.951 -9.943 1.00 82.50 82 ILE A C 1
ATOM 667 O O . ILE A 1 82 ? -0.016 3.682 -10.553 1.00 82.50 82 ILE A O 1
ATOM 671 N N . HIS A 1 83 ? -1.430 1.956 -10.567 1.00 83.00 83 HIS A N 1
ATOM 672 C CA . HIS A 1 83 ? -1.119 1.606 -11.951 1.00 83.00 83 HIS A CA 1
ATOM 673 C C . HIS A 1 83 ? -1.870 2.520 -12.924 1.00 83.00 83 HIS A C 1
ATOM 675 O O . HIS A 1 83 ? -3.092 2.631 -12.898 1.00 83.00 83 HIS A O 1
ATOM 681 N N . HIS A 1 84 ? -1.116 3.177 -13.807 1.00 73.81 84 HIS A N 1
ATOM 682 C CA . HIS A 1 84 ? -1.610 4.276 -14.641 1.00 73.81 84 HIS A CA 1
ATOM 683 C C . HIS A 1 84 ? -2.474 3.835 -15.846 1.00 73.81 84 HIS A C 1
ATOM 685 O O . HIS A 1 84 ? -3.118 4.663 -16.479 1.00 73.81 84 HIS A O 1
ATOM 691 N N . HIS A 1 85 ? -2.545 2.543 -16.178 1.00 71.62 85 HIS A N 1
ATOM 692 C CA . HIS A 1 85 ? -3.388 2.016 -17.260 1.00 71.62 85 HIS A CA 1
ATOM 693 C C . HIS A 1 85 ? -3.829 0.586 -16.940 1.00 71.62 85 HIS A C 1
ATOM 695 O O . HIS A 1 85 ? -3.132 -0.117 -16.213 1.00 71.62 85 HIS A O 1
ATOM 701 N N . ASN A 1 86 ? -4.959 0.143 -17.506 1.00 62.16 86 ASN A N 1
ATOM 702 C CA . ASN A 1 86 ? -5.506 -1.194 -17.263 1.00 62.16 86 ASN A CA 1
ATOM 703 C C . ASN A 1 86 ? -4.458 -2.282 -17.587 1.00 62.16 86 ASN A C 1
ATOM 705 O O . ASN A 1 86 ? -4.139 -2.526 -18.753 1.00 62.16 86 ASN A O 1
ATOM 709 N N . GLY A 1 87 ? -3.921 -2.926 -16.548 1.00 67.56 87 GLY A N 1
ATOM 710 C CA . GLY A 1 87 ? -3.014 -4.066 -16.653 1.00 67.56 87 GLY A CA 1
ATOM 711 C C . GLY A 1 87 ? -1.515 -3.744 -16.606 1.00 67.56 87 GLY A C 1
ATOM 712 O O . GLY A 1 87 ? -1.055 -2.756 -16.043 1.00 67.56 87 GLY A O 1
ATOM 713 N N . ASN A 1 88 ? -0.731 -4.648 -17.192 1.00 72.25 88 ASN A N 1
ATOM 714 C CA . ASN A 1 88 ? 0.713 -4.764 -16.982 1.00 72.25 88 ASN A CA 1
ATOM 715 C C . ASN A 1 88 ? 1.567 -3.882 -17.916 1.00 72.25 88 ASN A C 1
ATOM 717 O O . ASN A 1 88 ? 2.741 -4.164 -18.133 1.00 72.25 88 ASN A O 1
ATOM 721 N N . ARG A 1 89 ? 0.980 -2.841 -18.526 1.00 74.56 89 ARG A N 1
ATOM 722 C CA . ARG A 1 89 ? 1.586 -2.132 -19.668 1.00 74.56 89 ARG A CA 1
ATOM 723 C C . ARG A 1 89 ? 2.894 -1.409 -19.340 1.00 74.56 89 ARG A C 1
ATOM 725 O O . ARG A 1 89 ? 3.619 -1.114 -20.267 1.00 74.56 89 ARG A O 1
ATOM 732 N N . TYR A 1 90 ? 3.212 -1.107 -18.086 1.00 75.56 90 TYR A N 1
ATOM 733 C CA . TYR A 1 90 ? 4.436 -0.365 -17.731 1.00 75.56 90 TYR A CA 1
ATOM 734 C C . TYR A 1 90 ? 5.307 -1.087 -16.696 1.00 75.56 90 TYR A C 1
ATOM 736 O O . TYR A 1 90 ? 6.160 -0.467 -16.070 1.00 75.56 90 TYR A O 1
ATOM 744 N N . SER A 1 91 ? 5.106 -2.387 -16.483 1.00 79.81 91 SER A N 1
ATOM 745 C CA . SER A 1 91 ? 5.875 -3.145 -15.483 1.00 79.81 91 SER A CA 1
ATOM 746 C C . SER A 1 91 ? 7.209 -3.686 -15.993 1.00 79.81 91 SER A C 1
ATOM 748 O O . SER A 1 91 ? 8.094 -3.986 -15.199 1.00 79.81 91 SER A O 1
ATOM 750 N N . SER A 1 92 ? 7.355 -3.827 -17.308 1.00 79.81 92 SER A N 1
ATOM 751 C CA . SER A 1 92 ? 8.498 -4.453 -17.976 1.00 79.81 92 SER A CA 1
ATOM 752 C C . SER A 1 92 ? 9.507 -3.435 -18.517 1.00 79.81 92 SER A C 1
ATOM 754 O O . SER A 1 92 ? 10.340 -3.781 -19.349 1.00 79.81 92 SER A O 1
ATOM 756 N N . ASN A 1 93 ? 9.479 -2.193 -18.023 1.00 82.06 93 ASN A N 1
ATOM 757 C CA . ASN A 1 93 ? 10.412 -1.125 -18.404 1.00 82.06 93 ASN A CA 1
ATOM 758 C C . ASN A 1 93 ? 11.760 -1.287 -17.676 1.00 82.06 93 ASN A C 1
ATOM 760 O O . ASN A 1 93 ? 12.175 -0.439 -16.890 1.00 82.06 93 ASN A O 1
ATOM 764 N N . MET A 1 94 ? 12.415 -2.426 -17.894 1.00 86.19 94 MET A N 1
ATOM 765 C CA . MET A 1 94 ? 13.662 -2.827 -17.229 1.00 86.19 94 MET A CA 1
ATOM 766 C C . MET A 1 94 ? 14.916 -2.349 -17.978 1.00 86.19 94 MET A C 1
ATOM 768 O O . MET A 1 94 ? 16.039 -2.656 -17.578 1.00 86.19 94 MET A O 1
ATOM 772 N N . VAL A 1 95 ? 14.729 -1.630 -19.083 1.00 83.88 95 VAL A N 1
ATOM 773 C CA . VAL A 1 95 ? 15.794 -1.122 -19.943 1.00 83.88 95 VAL A CA 1
ATOM 774 C C . VAL A 1 95 ? 15.954 0.373 -19.686 1.00 83.88 95 VAL A C 1
ATOM 776 O O . VAL A 1 95 ? 14.985 1.130 -19.689 1.00 83.88 95 VAL A O 1
ATOM 779 N N . SER A 1 96 ? 17.187 0.796 -19.416 1.00 84.44 96 SER A N 1
ATOM 780 C CA . SER A 1 96 ? 17.511 2.212 -19.235 1.00 84.44 96 SER A CA 1
ATOM 781 C C . SER A 1 96 ? 17.886 2.860 -20.565 1.00 84.44 96 SER A C 1
ATOM 783 O O . SER A 1 96 ? 18.413 2.196 -21.451 1.00 84.44 96 SER A O 1
ATOM 785 N N . TRP A 1 97 ? 17.726 4.178 -20.662 1.00 81.62 97 TRP A N 1
ATOM 786 C CA . TRP A 1 97 ? 18.185 4.968 -21.812 1.00 81.62 97 TRP A CA 1
ATOM 787 C C . TRP A 1 97 ? 19.650 4.742 -22.165 1.00 81.62 97 TRP A C 1
ATOM 789 O O . TRP A 1 97 ? 20.007 4.602 -23.330 1.00 81.62 97 TRP A O 1
ATOM 799 N N . TYR A 1 98 ? 20.491 4.651 -21.138 1.00 84.69 98 TYR A N 1
ATOM 800 C CA . TYR A 1 98 ? 21.906 4.365 -21.314 1.00 84.69 98 TYR A CA 1
ATOM 801 C C . TYR A 1 98 ? 22.125 2.997 -21.977 1.00 84.69 98 TYR A C 1
ATOM 803 O O . TYR A 1 98 ? 22.919 2.868 -22.903 1.00 84.69 98 TYR A O 1
ATOM 811 N N . ASP A 1 99 ? 21.393 1.978 -21.528 1.00 83.19 99 ASP A N 1
ATOM 812 C CA . ASP A 1 99 ? 21.458 0.632 -22.096 1.00 83.19 99 ASP A CA 1
ATOM 813 C C . ASP A 1 99 ? 20.965 0.601 -23.553 1.00 83.19 99 ASP A C 1
ATOM 815 O O . ASP A 1 99 ? 21.583 -0.043 -24.399 1.00 83.19 99 ASP A O 1
ATOM 819 N N . GLU A 1 100 ? 19.898 1.339 -23.873 1.00 79.38 100 GLU A N 1
ATOM 820 C CA . GLU A 1 100 ? 19.396 1.449 -25.248 1.00 79.38 100 GLU A CA 1
ATOM 821 C C . GLU A 1 100 ? 20.412 2.089 -26.198 1.00 79.38 100 GLU A C 1
ATOM 823 O O . GLU A 1 100 ? 20.661 1.544 -27.277 1.00 79.38 100 GLU A O 1
ATOM 828 N N . ASP A 1 101 ? 20.988 3.225 -25.796 1.00 80.81 101 ASP A N 1
ATOM 829 C CA . ASP A 1 101 ? 21.842 4.046 -26.655 1.00 80.81 101 ASP A CA 1
ATOM 830 C C . ASP A 1 101 ? 23.236 3.4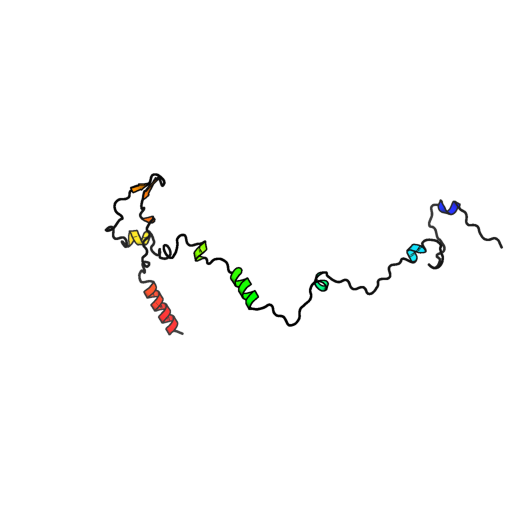31 -26.841 1.00 80.81 101 ASP A C 1
ATOM 832 O O . ASP A 1 101 ? 23.761 3.414 -27.954 1.00 80.81 101 ASP A O 1
ATOM 836 N N . TYR A 1 102 ? 23.837 2.891 -25.775 1.00 82.25 102 TYR A N 1
ATOM 837 C CA . TYR A 1 102 ? 25.221 2.406 -25.821 1.00 82.25 102 TYR A CA 1
ATOM 838 C C . TYR A 1 102 ? 25.348 0.928 -26.192 1.00 82.25 102 TYR A C 1
ATOM 840 O O . TYR A 1 102 ? 26.321 0.558 -26.847 1.00 82.25 102 TYR A O 1
ATOM 848 N N . ASN A 1 103 ? 24.380 0.079 -25.828 1.00 79.62 103 ASN A N 1
ATOM 849 C CA . ASN A 1 103 ? 24.435 -1.350 -26.167 1.00 79.62 103 ASN A CA 1
ATOM 850 C C . ASN A 1 103 ? 23.714 -1.685 -27.476 1.00 79.62 103 ASN A C 1
ATOM 852 O O . ASN A 1 103 ? 23.613 -2.858 -27.838 1.00 79.62 103 ASN A O 1
ATOM 856 N N . GLY A 1 104 ? 23.217 -0.672 -28.196 1.00 72.19 104 GLY A N 1
ATOM 857 C CA . GLY A 1 104 ? 22.643 -0.838 -29.530 1.00 72.19 104 GLY A CA 1
ATOM 858 C C . GLY A 1 104 ? 21.438 -1.779 -29.560 1.00 72.19 104 GLY A C 1
ATOM 859 O O . GLY A 1 104 ? 21.160 -2.396 -30.590 1.00 72.19 104 GLY A O 1
ATOM 860 N N . ARG A 1 105 ? 20.728 -1.916 -28.430 1.00 73.06 105 ARG A N 1
ATOM 861 C CA . ARG A 1 105 ? 19.494 -2.715 -28.338 1.00 73.06 105 ARG A CA 1
ATOM 862 C C . ARG A 1 105 ? 18.433 -2.195 -29.288 1.00 73.06 105 ARG A C 1
ATOM 864 O O . ARG A 1 105 ? 17.687 -2.960 -29.899 1.00 73.06 105 ARG A O 1
ATOM 871 N N . TRP A 1 106 ? 18.421 -0.879 -29.450 1.00 65.00 106 TRP A N 1
ATOM 872 C CA . TRP A 1 10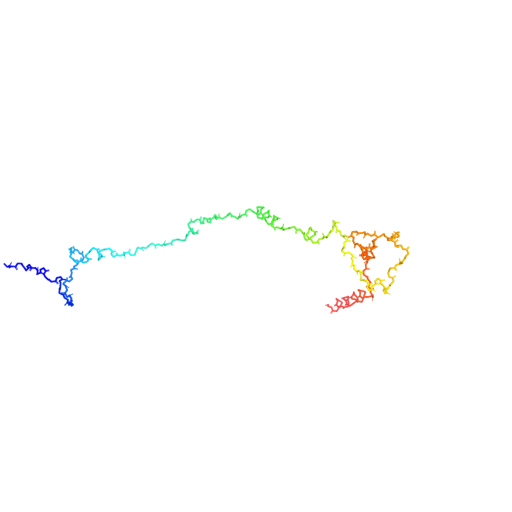6 ? 17.627 -0.217 -30.453 1.00 65.00 106 TRP A CA 1
ATOM 873 C C . TRP A 1 106 ? 18.150 -0.551 -31.857 1.00 65.00 106 TRP A C 1
ATOM 875 O O . TRP A 1 106 ? 19.145 -0.005 -32.334 1.00 65.00 106 TRP A O 1
ATOM 885 N N . ARG A 1 107 ? 17.445 -1.438 -32.564 1.00 60.16 107 ARG A N 1
ATOM 886 C CA . ARG A 1 107 ? 17.589 -1.558 -34.017 1.00 60.16 107 ARG A CA 1
ATOM 887 C C . ARG A 1 107 ? 16.721 -0.482 -34.654 1.00 60.16 107 ARG A C 1
ATOM 889 O O . ARG A 1 107 ? 15.511 -0.643 -34.743 1.00 60.16 107 ARG A O 1
ATOM 896 N N . GLU A 1 108 ? 17.351 0.569 -35.165 1.00 56.50 108 GLU A N 1
ATOM 897 C CA . GLU A 1 108 ? 16.761 1.738 -35.849 1.00 56.50 108 GLU A CA 1
ATOM 898 C C . GLU A 1 108 ? 15.891 1.430 -37.094 1.00 56.50 108 GLU A C 1
ATOM 900 O O . GLU A 1 108 ? 15.564 2.312 -37.881 1.00 56.50 108 GLU A O 1
ATOM 905 N N . LYS A 1 109 ? 15.512 0.169 -37.321 1.00 54.09 109 LYS A N 1
ATOM 906 C CA . LYS A 1 109 ? 14.887 -0.308 -38.559 1.00 54.09 109 LYS A CA 1
ATOM 907 C C . LYS A 1 109 ? 13.359 -0.230 -38.570 1.00 54.09 109 LYS A C 1
ATOM 909 O O . LYS A 1 109 ? 12.776 -0.376 -39.639 1.00 54.09 109 LYS A O 1
ATOM 914 N N . THR A 1 110 ? 12.707 0.020 -37.435 1.00 59.66 110 THR A N 1
ATOM 915 C CA . THR A 1 110 ? 11.236 0.095 -37.347 1.00 59.66 110 THR A CA 1
ATOM 916 C C . THR A 1 110 ? 10.780 1.195 -36.391 1.00 59.66 110 THR A C 1
ATOM 918 O O . THR A 1 110 ? 10.130 0.929 -35.383 1.00 59.66 110 THR A O 1
ATOM 921 N N . LEU A 1 111 ? 11.117 2.450 -36.695 1.00 58.25 111 LEU A N 1
ATOM 922 C CA . LEU A 1 111 ? 10.398 3.585 -36.111 1.00 58.25 111 LEU A CA 1
ATOM 923 C C . LEU A 1 111 ? 8.931 3.565 -36.590 1.00 58.25 111 LEU A C 1
ATOM 925 O O . LEU A 1 111 ? 8.673 3.159 -37.731 1.00 58.25 111 LEU A O 1
ATOM 929 N N . PRO A 1 112 ? 7.963 4.031 -35.775 1.00 59.06 112 PRO A N 1
ATOM 930 C CA . PRO A 1 112 ? 6.636 4.367 -36.274 1.00 59.06 112 PRO A CA 1
ATOM 931 C C . PRO A 1 112 ? 6.764 5.289 -37.494 1.00 59.06 112 PRO A C 1
ATOM 933 O O . PRO A 1 112 ? 7.628 6.169 -37.528 1.00 59.06 112 PRO A O 1
ATOM 936 N N . LYS A 1 113 ? 5.928 5.073 -38.516 1.00 65.81 113 LYS A N 1
ATOM 937 C CA . LYS A 1 113 ? 5.892 5.911 -39.727 1.00 65.81 113 LYS A CA 1
ATOM 938 C C . LYS A 1 113 ? 5.843 7.389 -39.309 1.00 65.81 113 LYS A C 1
ATOM 940 O O . LYS A 1 113 ? 4.933 7.743 -38.578 1.00 65.81 113 LYS A O 1
ATOM 945 N N . LEU A 1 114 ? 6.822 8.180 -39.769 1.00 64.44 114 LEU A N 1
ATOM 946 C CA . LEU A 1 114 ? 6.967 9.645 -39.659 1.00 64.44 114 LEU A CA 1
ATOM 947 C C . LEU A 1 114 ? 6.217 10.326 -38.490 1.00 64.44 114 LEU A C 1
ATOM 949 O O . LEU A 1 114 ? 5.000 10.488 -38.531 1.00 64.44 114 LEU A O 1
ATOM 953 N N . ARG A 1 115 ? 6.979 10.833 -37.510 1.00 76.50 115 ARG A N 1
ATOM 954 C CA . ARG A 1 115 ? 6.499 11.713 -36.425 1.00 76.50 115 ARG A CA 1
ATOM 955 C C . ARG A 1 115 ? 5.624 12.863 -36.953 1.00 76.50 115 ARG A C 1
ATOM 957 O O . ARG A 1 115 ? 5.977 13.506 -37.942 1.00 76.50 115 ARG A O 1
ATOM 964 N N . GLY A 1 116 ? 4.513 13.143 -36.276 1.00 85.94 116 GLY A N 1
ATOM 965 C CA . GLY A 1 116 ? 3.626 14.274 -36.563 1.00 85.94 116 GLY A CA 1
ATOM 966 C C . GLY A 1 116 ? 3.809 15.401 -35.547 1.00 85.94 116 GLY A C 1
ATOM 967 O O . GLY A 1 116 ? 4.093 15.140 -34.380 1.00 85.94 116 GLY A O 1
ATOM 968 N N . TRP A 1 117 ? 3.661 16.658 -35.973 1.00 88.38 117 TRP A N 1
ATOM 969 C CA . TRP A 1 117 ? 3.650 17.795 -35.050 1.00 88.38 117 TRP A CA 1
ATOM 970 C C . TRP A 1 117 ? 2.309 17.841 -34.319 1.00 88.38 117 TRP A C 1
ATOM 972 O O . TRP A 1 117 ? 1.261 17.969 -34.956 1.00 88.38 117 TRP A O 1
ATOM 982 N N . ASN A 1 118 ? 2.328 17.748 -32.991 1.00 88.31 118 ASN A N 1
ATOM 983 C CA . ASN A 1 118 ? 1.140 17.907 -32.167 1.00 88.31 118 ASN A CA 1
ATOM 984 C C . ASN A 1 118 ? 1.090 19.332 -31.607 1.00 88.31 118 ASN A C 1
ATOM 986 O O . ASN A 1 118 ? 1.902 19.710 -30.766 1.00 88.31 118 ASN A O 1
ATOM 990 N N . SER A 1 119 ? 0.103 20.117 -32.038 1.00 92.19 119 SER A N 1
ATOM 991 C CA . SER A 1 119 ? -0.067 21.510 -31.608 1.00 92.19 119 SER A CA 1
ATOM 992 C C . SER A 1 119 ? -0.467 21.674 -30.139 1.00 92.19 119 SER A C 1
ATOM 994 O O . SER A 1 119 ? -0.192 22.719 -29.563 1.00 92.19 119 SER A O 1
ATOM 996 N N . HIS A 1 120 ? -1.111 20.675 -29.530 1.00 91.19 120 HIS A N 1
ATOM 997 C CA . HIS A 1 120 ? -1.555 20.738 -28.134 1.00 91.19 120 HIS A CA 1
ATOM 998 C C . HIS A 1 120 ? -0.402 20.479 -27.165 1.00 91.19 120 HIS A C 1
ATOM 1000 O O . HIS A 1 120 ? -0.348 21.086 -26.102 1.00 91.19 120 HIS A O 1
ATOM 1006 N N . GLN A 1 121 ? 0.513 19.583 -27.537 1.00 85.38 121 GLN A N 1
ATOM 1007 C CA . GLN A 1 121 ? 1.699 19.259 -26.738 1.00 85.38 121 GLN A CA 1
ATOM 1008 C C . GLN A 1 121 ? 2.940 20.054 -27.168 1.00 85.38 121 GLN A C 1
ATOM 1010 O O . GLN A 1 121 ? 3.954 20.001 -26.483 1.00 85.38 121 GLN A O 1
ATOM 1015 N N . LEU A 1 122 ? 2.859 20.795 -28.284 1.00 91.12 122 LEU A N 1
ATOM 1016 C CA . LEU A 1 122 ? 3.969 21.535 -28.898 1.00 91.12 122 LEU A CA 1
ATOM 1017 C C . LEU A 1 122 ? 5.216 20.655 -29.105 1.00 91.12 122 LEU A C 1
ATOM 1019 O O . LEU A 1 122 ? 6.347 21.105 -28.929 1.00 91.12 122 LEU A O 1
ATOM 1023 N N . ALA A 1 123 ? 4.992 19.394 -29.476 1.00 85.94 123 ALA A N 1
ATOM 1024 C CA . ALA A 1 123 ? 6.021 18.369 -29.593 1.00 85.94 123 ALA A CA 1
ATOM 1025 C C . ALA A 1 123 ? 5.793 17.486 -30.827 1.00 85.94 123 ALA A C 1
ATOM 1027 O O . ALA A 1 123 ? 4.682 17.388 -31.364 1.00 85.94 123 ALA A O 1
ATOM 1028 N N . TRP A 1 124 ? 6.859 16.833 -31.287 1.00 82.81 124 TRP A N 1
ATOM 1029 C CA . TRP A 1 124 ? 6.781 15.821 -32.337 1.00 82.81 124 TRP A CA 1
ATOM 1030 C C . TRP A 1 124 ? 6.463 14.461 -31.713 1.00 82.81 124 TRP A C 1
ATOM 1032 O O . TRP A 1 124 ? 7.285 13.927 -30.982 1.00 82.81 124 TRP A O 1
ATOM 1042 N N . ILE A 1 125 ? 5.302 13.890 -32.039 1.00 82.62 125 ILE A N 1
ATOM 1043 C CA . ILE A 1 125 ? 4.785 12.655 -31.427 1.00 82.62 125 ILE A CA 1
ATOM 1044 C C . ILE A 1 125 ? 4.672 11.550 -32.494 1.00 82.62 125 ILE A C 1
ATOM 1046 O O . ILE A 1 125 ? 4.345 11.851 -33.651 1.00 82.62 125 ILE A O 1
ATOM 1050 N N . PRO A 1 126 ? 4.880 10.270 -32.138 1.00 81.12 126 PRO A N 1
ATOM 1051 C CA . PRO A 1 126 ? 5.374 9.800 -30.839 1.00 81.12 126 PRO A CA 1
ATOM 1052 C C . PRO A 1 126 ? 6.845 10.156 -30.622 1.00 81.12 126 PRO A C 1
ATOM 1054 O O . PRO A 1 126 ? 7.661 10.021 -31.538 1.00 81.12 126 PRO A O 1
ATOM 1057 N N . GLU A 1 127 ? 7.173 10.608 -29.411 1.00 73.31 127 GLU A N 1
ATOM 1058 C CA . GLU A 1 127 ? 8.561 10.691 -28.971 1.00 73.31 127 GLU A CA 1
ATOM 1059 C C . GLU A 1 127 ? 9.103 9.277 -28.750 1.00 73.31 127 GLU A C 1
ATOM 1061 O O . GLU A 1 127 ? 8.359 8.337 -28.458 1.00 73.31 127 GLU A O 1
ATOM 1066 N N . LYS A 1 128 ? 10.427 9.107 -28.857 1.00 70.94 128 LYS A N 1
ATOM 1067 C CA . LYS A 1 128 ? 11.081 7.820 -28.561 1.00 70.94 128 LYS A CA 1
ATOM 1068 C C . LYS A 1 128 ? 10.704 7.326 -27.149 1.00 70.94 128 LYS A C 1
ATOM 1070 O O . LYS A 1 128 ? 10.494 6.135 -26.950 1.00 70.94 128 LYS A O 1
ATOM 1075 N N . ASN A 1 129 ? 10.538 8.248 -26.200 1.00 70.62 129 ASN A N 1
ATOM 1076 C CA . ASN A 1 129 ? 10.234 7.976 -24.794 1.00 70.62 129 ASN A CA 1
ATOM 1077 C C . ASN A 1 129 ? 8.795 7.512 -24.549 1.00 70.62 129 ASN A C 1
ATOM 1079 O O . ASN A 1 129 ? 8.535 6.865 -23.536 1.00 70.62 129 ASN A O 1
ATOM 1083 N N . ASP A 1 130 ? 7.867 7.811 -25.459 1.00 76.31 130 ASP A N 1
ATOM 1084 C CA . ASP A 1 130 ? 6.450 7.467 -25.288 1.00 76.31 130 ASP A CA 1
ATOM 1085 C C . ASP A 1 130 ? 6.207 5.953 -25.394 1.00 76.31 130 ASP A C 1
ATOM 1087 O O . ASP A 1 130 ? 5.177 5.424 -24.956 1.00 76.31 130 ASP A O 1
ATOM 1091 N N . HIS A 1 131 ? 7.162 5.236 -25.990 1.00 74.62 131 HIS A N 1
ATOM 1092 C CA . HIS A 1 131 ? 7.108 3.802 -26.241 1.00 74.62 131 HIS A CA 1
ATOM 1093 C C . HIS A 1 131 ? 8.390 3.123 -25.736 1.00 74.62 131 HIS A C 1
ATOM 1095 O O . HIS A 1 131 ? 9.207 2.692 -26.551 1.00 74.62 131 HIS A O 1
ATOM 1101 N N . PRO A 1 132 ? 8.575 3.023 -24.402 1.00 74.75 132 PRO A N 1
ATOM 1102 C CA . PRO A 1 132 ? 9.754 2.385 -23.828 1.00 74.75 132 PRO A CA 1
ATOM 1103 C C . PRO A 1 132 ? 9.843 0.917 -24.252 1.00 74.75 132 PRO A C 1
ATOM 1105 O O . PRO A 1 132 ? 8.824 0.231 -24.398 1.00 74.75 132 PRO A O 1
ATOM 1108 N N . VAL A 1 133 ? 11.069 0.426 -24.429 1.00 77.44 133 VAL A N 1
ATOM 1109 C CA . VAL A 1 133 ? 11.319 -0.965 -24.804 1.00 77.44 133 VAL A CA 1
ATOM 1110 C C . VAL A 1 133 ? 10.938 -1.893 -23.646 1.00 77.44 133 VAL A C 1
ATOM 1112 O O . VAL A 1 133 ? 11.456 -1.786 -22.536 1.00 77.44 133 VAL A O 1
ATOM 1115 N N . GLN A 1 134 ? 10.038 -2.839 -23.918 1.00 80.44 134 GLN A N 1
ATOM 1116 C CA . GLN A 1 134 ? 9.569 -3.840 -22.951 1.00 80.44 134 GLN A CA 1
ATOM 1117 C C . GLN A 1 134 ? 10.321 -5.155 -23.095 1.00 80.44 134 GLN A C 1
ATOM 1119 O O . GLN A 1 134 ? 9.735 -6.213 -23.332 1.00 80.44 134 GLN A O 1
ATOM 1124 N N . GLU A 1 135 ? 11.639 -5.079 -22.992 1.00 79.25 135 GLU A N 1
ATOM 1125 C CA . GLU A 1 135 ? 12.512 -6.243 -23.066 1.00 79.25 135 GLU A CA 1
ATOM 1126 C C . GLU A 1 135 ? 13.123 -6.564 -21.697 1.00 79.25 135 GLU A C 1
ATOM 1128 O O . GLU A 1 135 ? 13.202 -5.701 -20.818 1.00 79.25 135 GLU A O 1
ATOM 1133 N N . PRO A 1 136 ? 13.591 -7.807 -21.490 1.00 84.19 136 PRO A N 1
ATOM 1134 C CA . PRO A 1 136 ? 14.405 -8.133 -20.330 1.00 84.19 136 PRO A CA 1
ATOM 1135 C C . PRO A 1 136 ? 15.650 -7.228 -20.246 1.00 84.19 136 PRO A C 1
ATOM 1137 O O . PRO A 1 136 ? 16.234 -6.890 -21.286 1.00 84.19 136 PRO A O 1
ATOM 1140 N N . PRO A 1 137 ? 16.105 -6.886 -19.027 1.00 84.75 137 PRO A N 1
ATOM 1141 C CA . PRO A 1 137 ? 17.262 -6.013 -18.824 1.00 84.75 137 PRO A CA 1
ATOM 1142 C C . PRO A 1 137 ? 18.535 -6.587 -19.459 1.00 84.75 137 PRO A C 1
ATOM 1144 O O . PRO A 1 137 ? 18.676 -7.810 -19.601 1.00 84.75 137 PRO A O 1
ATOM 1147 N N . THR A 1 138 ? 19.517 -5.734 -19.778 1.00 80.81 138 THR A N 1
ATOM 1148 C CA . THR A 1 138 ? 20.875 -6.229 -20.053 1.00 80.81 138 THR A CA 1
ATOM 1149 C C . THR A 1 138 ? 21.474 -6.823 -18.810 1.00 80.81 138 THR A C 1
ATOM 1151 O O . THR A 1 138 ? 21.806 -6.158 -17.835 1.00 80.81 138 THR A O 1
ATOM 1154 N N . ASN A 1 139 ? 21.641 -8.129 -18.890 1.00 77.62 139 ASN A N 1
ATOM 1155 C CA . ASN A 1 139 ? 22.304 -8.915 -17.894 1.00 77.62 139 ASN A CA 1
ATOM 1156 C C . ASN A 1 139 ? 23.720 -9.160 -18.407 1.00 77.62 139 ASN A C 1
ATOM 1158 O O . ASN A 1 139 ? 23.935 -10.074 -19.200 1.00 77.62 139 ASN A O 1
ATOM 1162 N N . PHE A 1 140 ? 24.674 -8.315 -18.006 1.00 83.31 140 PHE A N 1
ATOM 1163 C CA . PHE A 1 140 ? 26.095 -8.384 -18.391 1.00 83.31 140 PHE A CA 1
ATOM 1164 C C . PHE A 1 140 ? 26.813 -9.615 -17.790 1.00 83.31 140 PHE A C 1
ATOM 1166 O O . PHE A 1 140 ? 27.915 -9.523 -17.264 1.00 83.31 140 PHE A O 1
ATOM 1173 N N . GLY A 1 141 ? 26.152 -10.775 -17.771 1.00 87.56 141 GLY A N 1
ATOM 1174 C CA . GLY A 1 141 ? 26.602 -11.990 -17.097 1.00 87.56 141 GLY A CA 1
ATOM 1175 C C . GLY A 1 141 ? 26.440 -11.975 -15.573 1.00 87.56 141 GLY A C 1
ATOM 1176 O O . GLY A 1 141 ? 26.756 -12.981 -14.937 1.00 87.56 141 GLY A O 1
ATOM 1177 N N . LEU A 1 142 ? 25.920 -10.890 -14.986 1.00 91.00 142 LEU A N 1
ATOM 1178 C CA . LEU A 1 142 ? 25.806 -10.716 -13.535 1.00 91.00 142 LEU A CA 1
ATOM 1179 C C . LEU A 1 142 ? 24.943 -11.801 -12.885 1.00 91.00 142 LEU A C 1
ATOM 1181 O O . LEU A 1 142 ? 25.371 -12.431 -11.927 1.00 91.00 142 LEU A O 1
ATOM 1185 N N . LEU A 1 143 ? 23.757 -12.077 -13.424 1.00 91.56 143 LEU A N 1
ATOM 1186 C CA . LEU A 1 143 ? 22.879 -13.117 -12.879 1.00 91.56 143 LEU A CA 1
ATOM 1187 C C . LEU A 1 143 ? 23.549 -14.493 -12.914 1.00 91.56 143 LEU A C 1
ATOM 1189 O O . LEU A 1 143 ? 23.454 -15.256 -11.961 1.00 91.56 143 LEU A O 1
ATOM 1193 N N . GLY A 1 144 ? 24.262 -14.793 -14.003 1.00 94.00 144 GLY A N 1
ATOM 1194 C CA . GLY A 1 144 ? 25.016 -16.037 -14.129 1.00 94.00 144 GLY A CA 1
ATOM 1195 C C . GLY A 1 144 ? 26.149 -16.130 -13.108 1.00 94.00 144 GLY A C 1
ATOM 1196 O O . GLY A 1 144 ? 26.395 -17.206 -12.570 1.00 94.00 144 GLY A O 1
ATOM 1197 N N . HIS A 1 145 ? 26.818 -15.013 -12.812 1.00 95.44 145 HIS A N 1
ATOM 1198 C CA . HIS A 1 145 ? 27.807 -14.933 -11.739 1.00 95.44 145 HIS A CA 1
ATOM 1199 C C . HIS A 1 145 ? 27.173 -15.190 -10.367 1.00 95.44 145 HIS A C 1
ATOM 1201 O O . HIS A 1 145 ? 27.609 -16.097 -9.664 1.00 95.44 145 HIS A O 1
ATOM 1207 N N . MET A 1 146 ? 26.099 -14.469 -10.036 1.00 96.44 146 MET A N 1
ATOM 1208 C CA . MET A 1 146 ? 25.403 -14.592 -8.751 1.00 96.44 146 MET A CA 1
ATOM 1209 C C . MET A 1 146 ? 24.863 -16.005 -8.517 1.00 96.44 146 MET A C 1
ATOM 1211 O O . MET A 1 146 ? 25.026 -16.551 -7.432 1.00 96.44 146 MET A O 1
ATOM 1215 N N . HIS A 1 147 ? 24.286 -16.647 -9.539 1.00 96.56 147 HIS A N 1
ATOM 1216 C CA . HIS A 1 147 ? 23.820 -18.030 -9.416 1.00 96.56 147 HIS A CA 1
ATOM 1217 C C . HIS A 1 147 ? 24.946 -19.010 -9.077 1.00 96.56 147 HIS A C 1
ATOM 1219 O O . HIS A 1 147 ? 24.725 -19.928 -8.289 1.00 96.56 147 HIS A O 1
ATOM 1225 N N . ARG A 1 148 ? 26.147 -18.822 -9.642 1.00 96.62 148 ARG A N 1
ATOM 1226 C CA . ARG A 1 148 ? 27.310 -19.656 -9.305 1.00 96.62 148 ARG A CA 1
ATOM 1227 C C . ARG A 1 148 ? 27.765 -19.428 -7.869 1.00 96.62 148 ARG A C 1
ATOM 1229 O O . ARG A 1 148 ? 28.037 -20.400 -7.172 1.00 96.62 148 ARG A O 1
ATOM 1236 N N . GLU A 1 149 ? 27.814 -18.176 -7.420 1.00 96.69 149 GLU A N 1
ATOM 1237 C CA . GLU A 1 149 ? 28.174 -17.857 -6.035 1.00 96.69 149 GLU A CA 1
ATOM 1238 C C . GLU A 1 149 ? 27.175 -18.432 -5.032 1.00 96.69 149 GLU A C 1
ATOM 1240 O O . GLU A 1 149 ? 27.580 -19.074 -4.067 1.00 96.69 149 GLU A O 1
ATOM 1245 N N . TRP A 1 150 ? 25.873 -18.274 -5.273 1.00 97.31 150 TRP A N 1
ATOM 1246 C CA . TRP A 1 150 ? 24.843 -18.834 -4.396 1.00 97.31 150 TRP A CA 1
ATOM 1247 C C . TRP A 1 150 ? 24.884 -20.360 -4.357 1.00 97.31 150 TRP A C 1
ATOM 1249 O O . TRP A 1 150 ? 24.745 -20.946 -3.286 1.00 97.31 150 TRP A O 1
ATOM 1259 N N . ALA A 1 151 ? 25.123 -21.013 -5.497 1.00 96.94 151 ALA A N 1
ATOM 1260 C CA . ALA A 1 151 ? 25.300 -22.461 -5.537 1.00 96.94 151 ALA A CA 1
ATOM 1261 C C . ALA A 1 151 ? 26.527 -22.908 -4.723 1.00 96.94 151 ALA A C 1
ATOM 1263 O O . ALA A 1 151 ? 26.446 -23.889 -3.989 1.00 96.94 151 ALA A O 1
ATOM 1264 N N . ALA A 1 152 ? 27.637 -22.168 -4.800 1.00 95.88 152 ALA A N 1
ATOM 1265 C CA . ALA A 1 152 ? 28.830 -22.444 -4.003 1.00 95.88 152 ALA A CA 1
ATOM 1266 C C . ALA A 1 152 ? 28.593 -22.227 -2.497 1.00 95.88 152 ALA A C 1
ATOM 1268 O O . ALA A 1 152 ?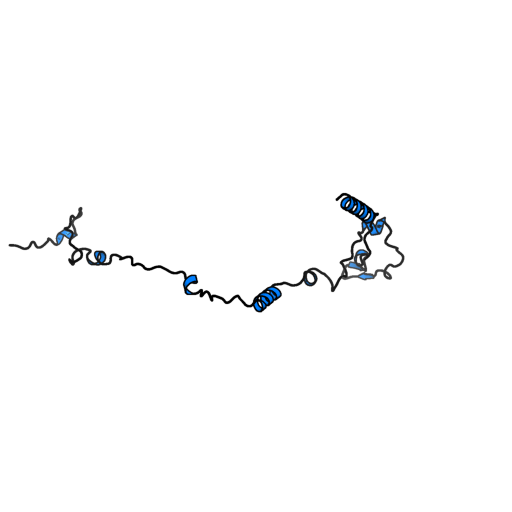 29.071 -23.011 -1.684 1.00 95.88 152 ALA A O 1
ATOM 1269 N N . GLN A 1 153 ? 27.8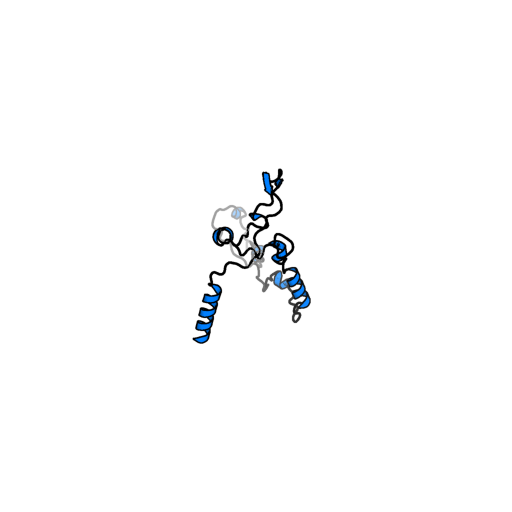29 -21.199 -2.116 1.00 95.31 153 GLN A N 1
ATOM 1270 C CA . GLN A 1 153 ? 27.458 -20.948 -0.719 1.00 95.31 153 GLN A CA 1
ATOM 1271 C C . GLN A 1 153 ? 26.560 -22.051 -0.154 1.00 95.31 153 GLN A C 1
ATOM 1273 O O . GLN A 1 153 ? 26.793 -22.506 0.960 1.00 95.31 153 GLN A O 1
ATOM 1278 N N . LEU A 1 154 ? 25.573 -22.510 -0.929 1.00 94.69 154 LEU A N 1
ATOM 1279 C CA . LEU A 1 154 ? 24.696 -23.616 -0.537 1.00 94.69 154 LEU A CA 1
ATOM 1280 C C . LEU A 1 154 ? 25.442 -24.950 -0.423 1.00 94.69 154 LEU A C 1
ATOM 1282 O O . LEU A 1 154 ? 25.069 -25.767 0.405 1.00 94.69 154 LEU A O 1
ATOM 1286 N N . ALA A 1 155 ? 26.477 -25.173 -1.237 1.00 89.00 155 ALA A N 1
ATOM 1287 C CA . ALA A 1 155 ? 27.293 -26.387 -1.183 1.00 89.00 155 ALA A CA 1
ATOM 1288 C C . ALA A 1 155 ? 28.305 -26.406 -0.019 1.00 89.00 155 ALA A C 1
ATOM 1290 O O . ALA A 1 155 ? 28.830 -27.467 0.307 1.00 89.00 155 ALA A O 1
ATOM 1291 N N . ASN A 1 156 ? 28.593 -25.247 0.583 1.00 79.06 156 ASN A N 1
ATOM 1292 C CA . ASN A 1 156 ? 29.495 -25.097 1.730 1.00 79.06 156 ASN A CA 1
ATOM 1293 C C . ASN A 1 156 ? 28.760 -25.098 3.091 1.00 79.06 156 ASN A C 1
ATOM 1295 O O . ASN A 1 156 ? 29.404 -24.877 4.119 1.00 79.06 156 ASN A O 1
ATOM 1299 N N . LEU A 1 157 ? 27.439 -25.308 3.094 1.00 56.53 157 LEU A N 1
ATOM 1300 C CA . LEU A 1 157 ? 26.585 -25.510 4.274 1.00 56.53 157 LEU A CA 1
ATOM 1301 C C . LEU A 1 157 ? 26.273 -26.999 4.451 1.00 56.53 157 LEU A C 1
ATOM 1303 O O . LEU A 1 157 ? 26.206 -27.432 5.622 1.00 56.53 157 LEU A O 1
#

Secondary structure (DSSP, 8-state):
-------GGGGG--S---PPP--TTS-SSSHHHHH------------HHHHH----TT-PPPHHHHHHHHHHHS---HHHHH-SSSSSTTS-----HHHHHHS----TT-PPSS-EEETTTTEEES-GGGS---S-----SHHHHHHHHHHHHHHT-

InterPro domains:
  IPR037662 Cilia- and flagella-associated protein 68/107 [PTHR31180] (7-154)
  IPR054709 Cilia- and flagella-associated protein 107 [PF22595] (19-155)